Protein AF-A0AAW0XDJ6-F1 (afdb_monomer_lite)

Sequence (147 aa):
SSLIRNTTDSVLRSLRMSASLVSGRWSGTLVLSVLVLLQVVPVSAQAKPLDFSQILSSVATNAVGLLFKENEIELLGHYCTLSTRPHFHRWKMYHRATVTCPGWTTAVGRARGFTSPVNAEREATRDMVKKLVENGLVTEEEASHWL

Secondary structure (DSSP, 8-state):
------SSSSSTT-------------SSSTTTTTSSSS-------------HHHHHHHHHHHHHHHT-EEEEEEETTEEEEEEEEEEEETTEEEEEEEEE-TTT-S-EEEEEEESSHHHHHHHHHHHHHHHHHHTTSS-HHHHGGG-

pLDDT: mean 74.79, std 21.92, range [38.31, 98.0]

Foldseek 3Di:
DDDDDDDDPPPPPDPDDDDDDDDDDDDDPPVPVVVPPPPPDPPPPPPPPPPVVVVCVVVVVVVQVVVWDWDWDQDLNATKIKIKGWDDDPNAIKIKIKIGGPPQDPAMFIATDHSDRVVNRLNSSLSRLVVCCVVVVAPCVSCVVSD

Structure (mmCIF, N/CA/C/O backbone):
data_AF-A0AAW0XDJ6-F1
#
_entry.id   AF-A0AAW0XDJ6-F1
#
loop_
_atom_site.group_PDB
_atom_site.id
_atom_site.type_symbol
_atom_site.label_atom_id
_atom_site.label_alt_id
_atom_site.label_comp_id
_atom_site.label_asym_id
_atom_site.label_entity_id
_atom_site.label_seq_id
_atom_site.pdbx_PDB_ins_code
_atom_site.Cartn_x
_atom_site.Cartn_y
_atom_site.Cartn_z
_atom_site.occupancy
_atom_site.B_iso_or_equiv
_atom_site.auth_seq_id
_atom_site.auth_comp_id
_atom_site.auth_asym_id
_atom_site.auth_atom_id
_atom_site.pdbx_PDB_model_num
ATOM 1 N N . SER A 1 1 ? 51.164 22.908 -32.059 1.00 39.78 1 SER A N 1
ATOM 2 C CA . SER A 1 1 ? 52.449 22.187 -32.052 1.00 39.78 1 SER A CA 1
ATOM 3 C C . SER A 1 1 ? 52.152 20.696 -31.990 1.00 39.78 1 SER A C 1
ATOM 5 O O . SER A 1 1 ? 51.624 20.254 -30.988 1.00 39.78 1 SER A O 1
ATOM 7 N N . SER A 1 2 ? 52.060 19.983 -33.115 1.00 38.41 2 SER A N 1
ATOM 8 C CA . SER A 1 2 ? 53.154 19.475 -33.964 1.00 38.41 2 SER A CA 1
ATOM 9 C C . SER A 1 2 ? 53.888 18.282 -33.344 1.00 38.41 2 SER A C 1
ATOM 11 O O . SER A 1 2 ? 54.439 18.432 -32.259 1.00 38.41 2 SER A O 1
ATOM 13 N N . LEU A 1 3 ? 53.998 17.212 -34.152 1.00 40.06 3 LEU A N 1
ATOM 14 C CA . LEU A 1 3 ? 54.943 16.084 -34.056 1.00 40.06 3 LEU A CA 1
ATOM 15 C C . LEU A 1 3 ? 54.501 15.001 -33.038 1.00 40.06 3 LEU A C 1
ATOM 17 O O . LEU A 1 3 ? 54.126 15.321 -31.926 1.00 40.06 3 LEU A O 1
ATOM 21 N N . ILE A 1 4 ? 54.467 13.696 -33.332 1.00 44.69 4 ILE A N 1
ATOM 22 C CA . ILE A 1 4 ? 55.369 12.896 -34.169 1.00 44.69 4 ILE A CA 1
ATOM 23 C C . ILE A 1 4 ? 54.579 11.737 -34.815 1.00 44.69 4 ILE A C 1
ATOM 25 O O . ILE A 1 4 ? 54.155 10.789 -34.163 1.00 44.69 4 ILE A O 1
ATOM 29 N N . ARG A 1 5 ? 54.422 11.831 -36.139 1.00 47.28 5 ARG A N 1
ATOM 30 C CA . ARG A 1 5 ? 54.462 10.709 -37.089 1.00 47.28 5 ARG A CA 1
ATOM 31 C C . ARG A 1 5 ? 55.903 10.181 -37.048 1.00 47.28 5 ARG A C 1
ATOM 33 O O . ARG A 1 5 ? 56.777 11.029 -37.193 1.00 47.28 5 ARG A O 1
ATOM 40 N N . ASN A 1 6 ? 56.143 8.881 -36.841 1.00 45.88 6 ASN A N 1
ATOM 41 C CA . ASN A 1 6 ? 57.330 8.117 -37.307 1.00 45.88 6 ASN A CA 1
ATOM 42 C C . ASN A 1 6 ? 57.707 6.981 -36.351 1.00 45.88 6 ASN A C 1
ATOM 44 O O . ASN A 1 6 ? 58.651 7.130 -35.577 1.00 45.88 6 ASN A O 1
ATOM 48 N N . THR A 1 7 ? 57.055 5.817 -36.422 1.00 44.38 7 THR A N 1
ATOM 49 C CA . THR A 1 7 ? 57.704 4.574 -35.950 1.00 44.38 7 THR A CA 1
ATOM 50 C C . THR A 1 7 ? 57.052 3.323 -36.535 1.00 44.38 7 THR A C 1
ATOM 52 O O . THR A 1 7 ? 56.501 2.510 -35.808 1.00 44.38 7 THR A O 1
ATOM 55 N N . THR A 1 8 ? 57.048 3.145 -37.857 1.00 44.00 8 THR A N 1
ATOM 56 C CA . THR A 1 8 ? 56.756 1.807 -38.428 1.00 44.00 8 THR A CA 1
ATOM 57 C C . THR A 1 8 ? 57.335 1.577 -39.827 1.00 44.00 8 THR A C 1
ATOM 59 O O . THR A 1 8 ? 56.983 0.605 -40.480 1.00 44.00 8 THR A O 1
ATOM 62 N N . ASP A 1 9 ? 58.284 2.414 -40.262 1.00 42.56 9 ASP A N 1
ATOM 63 C CA . ASP A 1 9 ? 58.985 2.283 -41.554 1.00 42.56 9 ASP A CA 1
ATOM 64 C C . ASP A 1 9 ? 60.368 1.599 -41.442 1.00 42.56 9 ASP A C 1
ATOM 66 O O . ASP A 1 9 ? 61.126 1.519 -42.407 1.00 42.56 9 ASP A O 1
ATOM 70 N N . SER A 1 10 ? 60.744 1.083 -40.265 1.00 43.31 10 SER A N 1
ATOM 71 C CA . SER A 1 10 ? 62.104 0.572 -40.012 1.00 43.31 10 SER A CA 1
ATOM 72 C C . SER A 1 10 ? 62.317 -0.919 -40.302 1.00 43.31 10 SER A C 1
ATOM 74 O O . SER A 1 10 ? 63.455 -1.380 -40.248 1.00 43.31 10 SER A O 1
ATOM 76 N N . VAL A 1 11 ? 61.279 -1.687 -40.648 1.00 45.88 11 VAL A N 1
ATOM 77 C CA . VAL A 1 11 ? 61.417 -3.149 -40.850 1.00 45.88 11 VAL A CA 1
ATOM 78 C C . VAL A 1 11 ? 61.756 -3.516 -42.305 1.00 45.88 11 VAL A C 1
ATOM 80 O O . VAL A 1 11 ? 62.276 -4.593 -42.583 1.00 45.88 11 VAL A O 1
ATOM 83 N N . LEU A 1 12 ? 61.577 -2.590 -43.251 1.00 46.81 12 LEU A N 1
ATOM 84 C CA . LEU A 1 12 ? 61.738 -2.838 -44.691 1.00 46.81 12 LEU A CA 1
ATOM 85 C C . LEU A 1 12 ? 63.183 -2.734 -45.219 1.00 46.81 12 LEU A C 1
ATOM 87 O O . LEU A 1 12 ? 63.399 -2.733 -46.430 1.00 46.81 12 LEU A O 1
ATOM 91 N N . ARG A 1 13 ? 64.198 -2.668 -44.345 1.00 44.91 13 ARG A N 1
ATOM 92 C CA . ARG A 1 13 ? 65.589 -2.373 -44.749 1.00 44.91 13 ARG A CA 1
ATOM 93 C C . ARG A 1 13 ? 66.664 -3.357 -44.288 1.00 44.91 13 ARG A C 1
ATOM 95 O O . ARG A 1 13 ? 67.835 -2.995 -44.292 1.00 44.91 13 ARG A O 1
ATOM 102 N N . SER A 1 14 ? 66.301 -4.590 -43.934 1.00 42.59 14 SER A N 1
ATOM 103 C CA . SER A 1 14 ? 67.289 -5.606 -43.517 1.00 42.59 14 SER A CA 1
ATOM 104 C C . SER A 1 14 ? 67.452 -6.792 -44.481 1.00 42.59 14 SER A C 1
ATOM 106 O O . SER A 1 14 ? 68.330 -7.624 -44.296 1.00 42.59 14 SER A O 1
ATOM 108 N N . LEU A 1 15 ? 66.693 -6.856 -45.580 1.00 45.31 15 LEU A N 1
ATOM 109 C CA . LEU A 1 15 ? 66.809 -7.944 -46.564 1.00 45.31 15 LEU A CA 1
ATOM 110 C C . LEU A 1 15 ? 67.691 -7.548 -47.760 1.00 45.31 15 LEU A C 1
ATOM 112 O O . LEU A 1 15 ? 67.260 -7.518 -48.908 1.00 45.31 15 LEU A O 1
ATOM 116 N N . ARG A 1 16 ? 68.959 -7.237 -47.483 1.00 46.59 16 ARG A N 1
ATOM 117 C CA . ARG A 1 16 ? 70.049 -7.301 -48.468 1.00 46.59 16 ARG A CA 1
ATOM 118 C C . ARG A 1 16 ? 71.296 -7.809 -47.766 1.00 46.59 16 ARG A C 1
ATOM 120 O O . ARG A 1 16 ? 72.054 -7.012 -47.233 1.00 46.59 16 ARG A O 1
ATOM 127 N N . MET A 1 17 ? 71.516 -9.119 -47.801 1.00 38.31 17 MET A N 1
ATOM 128 C CA . MET A 1 17 ? 72.854 -9.683 -47.646 1.00 38.31 17 MET A CA 1
ATOM 129 C C . MET A 1 17 ? 72.900 -11.125 -48.166 1.00 38.31 17 MET A C 1
ATOM 131 O O . MET A 1 17 ? 72.272 -12.025 -47.622 1.00 38.31 17 MET A O 1
ATOM 135 N N . SER A 1 18 ? 73.681 -11.284 -49.236 1.00 42.31 18 SER A N 1
ATOM 136 C CA . SER A 1 18 ? 74.626 -12.391 -49.426 1.00 42.31 18 SER A CA 1
ATOM 137 C C . SER A 1 18 ? 74.060 -13.802 -49.622 1.00 42.31 18 SER A C 1
ATOM 139 O O . SER A 1 18 ? 74.092 -14.630 -48.718 1.00 42.31 18 SER A O 1
ATOM 141 N N . ALA A 1 19 ? 73.666 -14.122 -50.856 1.00 39.84 19 ALA A N 1
ATOM 142 C CA . ALA A 1 19 ? 73.614 -15.504 -51.326 1.00 39.84 19 ALA A CA 1
ATOM 143 C C . ALA A 1 19 ? 74.960 -15.866 -51.982 1.00 39.84 19 ALA A C 1
ATOM 145 O O . ALA A 1 19 ? 75.192 -15.566 -53.152 1.00 39.84 19 ALA A O 1
ATOM 146 N N . SER A 1 20 ? 75.852 -16.491 -51.214 1.00 40.53 20 SER A N 1
ATOM 147 C CA . SER A 1 20 ? 77.040 -17.176 -51.734 1.00 40.53 20 SER A CA 1
ATOM 148 C C . SER A 1 20 ? 76.672 -18.633 -52.006 1.00 40.53 20 SER A C 1
ATOM 150 O O . SER A 1 20 ? 76.247 -19.348 -51.100 1.00 40.53 20 SER A O 1
ATOM 152 N N . LEU A 1 21 ? 76.835 -19.069 -53.255 1.00 44.47 21 LEU A N 1
ATOM 153 C CA . LEU A 1 21 ? 76.728 -20.465 -53.672 1.00 44.47 21 LEU A CA 1
ATOM 154 C C . LEU A 1 21 ? 77.748 -21.340 -52.926 1.00 44.47 21 LEU A C 1
ATOM 156 O O . LEU A 1 21 ? 78.949 -21.107 -53.033 1.00 44.47 21 LEU A O 1
ATOM 160 N N . VAL A 1 22 ? 77.279 -22.402 -52.266 1.00 40.91 22 VAL A N 1
ATOM 161 C CA . VAL A 1 22 ? 78.093 -23.589 -51.972 1.00 40.91 22 VAL A CA 1
ATOM 162 C C . VAL A 1 22 ? 77.344 -24.836 -52.426 1.00 40.91 22 VAL A C 1
ATOM 164 O O . VAL A 1 22 ? 76.188 -25.088 -52.092 1.00 40.91 22 VAL A O 1
ATOM 167 N N . SER A 1 23 ? 78.047 -25.580 -53.263 1.00 42.53 23 SER A N 1
ATOM 168 C CA . SER A 1 23 ? 77.658 -26.782 -53.973 1.00 42.53 23 SER A CA 1
ATOM 169 C C . SER A 1 23 ? 77.574 -28.021 -53.072 1.00 42.53 23 SER A C 1
ATOM 171 O O . SER A 1 23 ? 78.555 -28.390 -52.436 1.00 42.53 23 SER A O 1
ATOM 173 N N . GLY A 1 24 ? 76.434 -28.715 -53.148 1.00 41.66 24 GLY A N 1
ATOM 174 C CA . GLY A 1 24 ? 76.330 -30.176 -53.274 1.00 41.66 24 GLY A CA 1
ATOM 175 C C . GLY A 1 24 ? 76.666 -31.081 -52.078 1.00 41.66 24 GLY A C 1
ATOM 176 O O . GLY A 1 24 ? 77.822 -31.446 -51.904 1.00 41.66 24 GLY A O 1
ATOM 177 N N . ARG A 1 25 ? 75.628 -31.630 -51.415 1.00 41.31 25 ARG A N 1
ATOM 178 C CA . ARG A 1 25 ? 75.500 -33.075 -51.079 1.00 41.31 25 ARG A CA 1
ATOM 179 C C . ARG A 1 25 ? 74.087 -33.435 -50.541 1.00 41.31 25 ARG A C 1
ATOM 181 O O . ARG A 1 25 ? 73.799 -33.283 -49.367 1.00 41.31 25 ARG A O 1
ATOM 188 N N . TRP A 1 26 ? 73.203 -33.858 -51.444 1.00 46.94 26 TRP A N 1
ATOM 189 C CA . TRP A 1 26 ? 72.364 -35.069 -51.397 1.00 46.94 26 TRP A CA 1
ATOM 190 C C . TRP A 1 26 ? 71.533 -35.396 -50.125 1.00 46.94 26 TRP A C 1
ATOM 192 O O . TRP A 1 26 ? 72.043 -35.851 -49.110 1.00 46.94 26 TRP A O 1
ATOM 202 N N . SER A 1 27 ? 70.205 -35.368 -50.323 1.00 53.91 27 SER A N 1
ATOM 203 C CA . SER A 1 27 ? 69.275 -36.481 -50.025 1.00 53.91 27 SER A CA 1
ATOM 204 C C . SER A 1 27 ? 68.535 -36.604 -48.676 1.00 53.91 27 SER A C 1
ATOM 206 O O . SER A 1 27 ? 67.864 -37.615 -48.489 1.00 53.91 27 SER A O 1
ATOM 208 N N . GLY A 1 28 ? 68.541 -35.619 -47.769 1.00 47.81 28 GLY A N 1
ATOM 209 C CA . GLY A 1 28 ? 67.835 -35.773 -46.472 1.00 47.81 28 GLY A CA 1
ATOM 210 C C . GLY A 1 28 ? 66.784 -34.720 -46.107 1.00 47.81 28 GLY A C 1
ATOM 211 O O . GLY A 1 28 ? 65.858 -35.000 -45.353 1.00 47.81 28 GLY A O 1
ATOM 212 N N . THR A 1 29 ? 66.904 -33.498 -46.616 1.00 51.97 29 THR A N 1
ATOM 213 C CA . THR A 1 29 ? 66.257 -32.328 -45.991 1.00 51.97 29 THR A CA 1
ATOM 214 C C . THR A 1 29 ? 65.000 -31.819 -46.690 1.00 51.97 29 THR A C 1
ATOM 216 O O . THR A 1 29 ? 64.273 -31.022 -46.105 1.00 51.97 29 THR A O 1
ATOM 219 N N . LEU A 1 30 ? 64.688 -32.290 -47.901 1.00 49.72 30 LEU A N 1
ATOM 220 C CA . LEU A 1 30 ? 63.517 -31.806 -48.649 1.00 49.72 30 LEU A CA 1
ATOM 221 C C . LEU A 1 30 ? 62.178 -32.381 -48.163 1.00 49.72 30 LEU A C 1
ATOM 223 O O . LEU A 1 30 ? 61.137 -31.807 -48.460 1.00 49.72 30 LEU A O 1
ATOM 227 N N . VAL A 1 31 ? 62.180 -33.474 -47.394 1.00 52.47 31 VAL A N 1
ATOM 228 C CA . VAL A 1 31 ? 60.932 -34.070 -46.881 1.00 52.47 31 VAL A CA 1
ATOM 229 C C . VAL A 1 31 ? 60.473 -33.391 -45.582 1.00 52.47 31 VAL A C 1
ATOM 231 O O . VAL A 1 31 ? 59.277 -33.328 -45.309 1.00 52.47 31 VAL A O 1
ATOM 234 N N . LEU A 1 32 ? 61.393 -32.805 -44.803 1.00 48.19 32 LEU A N 1
ATOM 235 C CA . LEU A 1 32 ? 61.055 -32.186 -43.515 1.00 48.19 32 LEU A CA 1
ATOM 236 C C . LEU A 1 32 ? 60.468 -30.770 -43.628 1.00 48.19 32 LEU A C 1
ATOM 238 O O . LEU A 1 32 ? 59.774 -30.337 -42.712 1.00 48.19 32 LEU A O 1
ATOM 242 N N . SER A 1 33 ? 60.701 -30.045 -44.727 1.00 49.19 33 SER A N 1
ATOM 243 C CA . SER A 1 33 ? 60.160 -28.686 -44.894 1.00 49.19 33 SER A CA 1
ATOM 244 C C . SER A 1 33 ? 58.702 -28.660 -45.364 1.00 49.19 33 SER A C 1
ATOM 246 O O . SER A 1 33 ? 58.006 -27.675 -45.130 1.00 49.19 33 SER A O 1
ATOM 248 N N . VAL A 1 34 ? 58.208 -29.743 -45.976 1.00 50.91 34 VAL A N 1
ATOM 249 C CA . VAL A 1 34 ? 56.820 -29.828 -46.466 1.00 50.91 34 VAL A CA 1
ATOM 250 C C . VAL A 1 34 ? 55.838 -30.215 -45.351 1.00 50.91 34 VAL A C 1
ATOM 252 O O . VAL A 1 34 ? 54.672 -29.833 -45.407 1.00 50.91 34 VAL A O 1
ATOM 255 N N . LEU A 1 35 ? 56.289 -30.893 -44.289 1.00 50.03 35 LEU A N 1
ATOM 256 C CA . LEU A 1 35 ? 55.393 -31.365 -43.223 1.00 50.03 35 LEU A CA 1
ATOM 257 C C . LEU A 1 35 ? 55.016 -30.288 -42.184 1.00 50.03 35 LEU A C 1
ATOM 259 O O . LEU A 1 35 ? 54.055 -30.464 -41.443 1.00 50.03 35 LEU A O 1
ATOM 263 N N . VAL A 1 36 ? 55.737 -29.163 -42.128 1.00 51.78 36 VAL A N 1
ATOM 264 C CA . VAL A 1 36 ? 55.522 -28.121 -41.100 1.00 51.78 36 VAL A CA 1
ATOM 265 C C . VAL A 1 36 ? 54.530 -27.033 -41.547 1.00 51.78 36 VAL A C 1
ATOM 267 O O . VAL A 1 36 ? 54.023 -26.282 -40.720 1.00 51.78 36 VAL A O 1
ATOM 270 N N . LEU A 1 37 ? 54.166 -26.969 -42.833 1.00 50.91 37 LEU A N 1
ATOM 271 C CA . LEU A 1 37 ? 53.280 -25.920 -43.365 1.00 50.91 37 LEU A CA 1
ATOM 272 C C . LEU A 1 37 ? 51.779 -26.281 -43.378 1.00 50.91 37 LEU A C 1
ATOM 274 O O . LEU A 1 37 ? 50.973 -25.464 -43.815 1.00 50.91 37 LEU A O 1
ATOM 278 N N . LEU A 1 38 ? 51.371 -27.460 -42.886 1.00 50.91 38 LEU A N 1
ATOM 279 C CA . LEU A 1 38 ? 49.995 -27.970 -43.043 1.00 50.91 38 LEU A CA 1
ATOM 280 C C . LEU A 1 38 ? 49.143 -28.022 -41.755 1.00 50.91 38 LEU A C 1
ATOM 282 O O . LEU A 1 38 ? 48.228 -28.839 -41.650 1.00 50.91 38 LEU A O 1
ATOM 286 N N . GLN A 1 39 ? 49.424 -27.184 -40.752 1.00 51.81 39 GLN A N 1
ATOM 287 C CA . GLN A 1 39 ? 48.700 -27.198 -39.464 1.00 51.81 39 GLN A CA 1
ATOM 288 C C . GLN A 1 39 ? 48.136 -25.826 -39.058 1.00 51.81 39 GLN A C 1
ATOM 290 O O . GLN A 1 39 ? 48.053 -25.510 -37.875 1.00 51.81 39 GLN A O 1
ATOM 295 N N . VAL A 1 40 ? 47.702 -25.001 -40.015 1.00 57.28 40 VAL A N 1
ATOM 296 C CA . VAL A 1 40 ? 46.868 -23.831 -39.688 1.00 57.28 40 VAL A CA 1
ATOM 297 C C . VAL A 1 40 ? 45.405 -24.268 -39.742 1.00 57.28 40 VAL A C 1
ATOM 299 O O . VAL A 1 40 ? 44.731 -24.097 -40.752 1.00 57.28 40 VAL A O 1
ATOM 302 N N . VAL A 1 41 ? 44.922 -24.906 -38.673 1.00 58.38 41 VAL A N 1
ATOM 303 C CA . VAL A 1 41 ? 43.486 -25.181 -38.516 1.00 58.38 41 VAL A CA 1
ATOM 304 C C . VAL A 1 41 ? 42.809 -23.846 -38.186 1.00 58.38 41 VAL A C 1
ATOM 306 O O . VAL A 1 41 ? 43.113 -23.273 -37.136 1.00 58.38 41 VAL A O 1
ATOM 309 N N . PRO A 1 42 ? 41.913 -23.306 -39.033 1.00 57.00 42 PRO A N 1
ATOM 310 C CA . PRO A 1 42 ? 41.146 -22.133 -38.657 1.00 57.00 42 PRO A CA 1
ATOM 311 C C . PRO A 1 42 ? 40.172 -22.553 -37.554 1.00 57.00 42 PRO A C 1
ATOM 313 O O . PRO A 1 42 ? 39.193 -23.255 -37.802 1.00 57.00 42 PRO A O 1
ATOM 316 N N . VAL A 1 43 ? 40.447 -22.145 -36.315 1.00 60.44 43 VA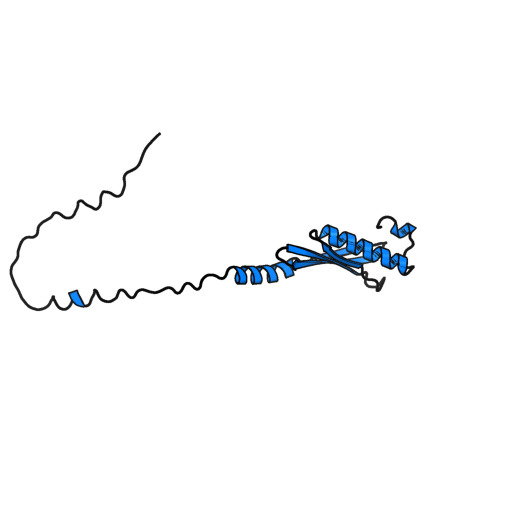L A N 1
ATOM 317 C CA . VAL A 1 43 ? 39.474 -22.234 -35.225 1.00 60.44 43 VAL A CA 1
ATOM 318 C C . VAL A 1 43 ? 38.349 -21.266 -35.572 1.00 60.44 43 VAL A C 1
ATOM 320 O O . VAL A 1 43 ? 38.427 -20.070 -35.301 1.00 60.44 43 VAL A O 1
ATOM 323 N N . SER A 1 44 ? 37.300 -21.767 -36.221 1.00 57.25 44 SER A N 1
ATOM 324 C CA . SER A 1 44 ? 36.046 -21.038 -36.348 1.00 57.25 44 SER A CA 1
ATOM 325 C C . SER A 1 44 ? 35.430 -20.958 -34.954 1.00 57.25 44 SER A C 1
ATOM 327 O O . SER A 1 44 ? 34.697 -21.854 -34.532 1.00 57.25 44 SER A O 1
ATOM 329 N N . ALA A 1 45 ? 35.770 -19.908 -34.208 1.00 57.59 45 ALA A N 1
ATOM 330 C CA . ALA A 1 45 ? 35.050 -19.552 -33.002 1.00 57.59 45 ALA A CA 1
ATOM 331 C C . ALA A 1 45 ? 33.606 -19.251 -33.420 1.00 57.59 45 ALA A C 1
ATOM 333 O O . ALA A 1 45 ? 33.310 -18.180 -33.948 1.00 57.59 45 ALA A O 1
ATOM 334 N N . GLN A 1 46 ? 32.703 -20.216 -33.233 1.00 54.56 46 GLN A N 1
ATOM 335 C CA . GLN A 1 46 ? 31.269 -19.960 -33.281 1.00 54.56 46 GLN A CA 1
ATOM 336 C C . GLN A 1 46 ? 30.928 -19.087 -32.073 1.00 54.56 46 GLN A C 1
ATOM 338 O O . GLN A 1 46 ? 30.479 -19.569 -31.034 1.00 54.56 46 GLN A O 1
ATOM 343 N N . ALA A 1 47 ? 31.183 -17.786 -32.192 1.00 57.91 47 ALA A N 1
ATOM 344 C CA . ALA A 1 47 ? 30.571 -16.807 -31.322 1.00 57.91 47 ALA A CA 1
ATOM 345 C C . ALA A 1 47 ? 29.072 -16.865 -31.623 1.00 57.91 47 ALA A C 1
ATOM 347 O O . ALA A 1 47 ? 28.600 -16.294 -32.606 1.00 57.91 47 ALA A O 1
ATOM 348 N N . LYS A 1 48 ? 28.320 -17.620 -30.811 1.00 63.34 48 LYS A N 1
ATOM 349 C CA . LYS A 1 48 ? 26.865 -17.467 -30.762 1.00 63.34 48 LYS A CA 1
ATOM 350 C C . LYS A 1 48 ? 26.613 -15.967 -30.573 1.00 63.34 48 LYS A C 1
ATOM 352 O O . LYS A 1 48 ? 27.215 -15.403 -29.654 1.00 63.34 48 LYS A O 1
ATOM 357 N N . PRO A 1 49 ? 25.816 -15.308 -31.432 1.00 62.72 49 PRO A N 1
ATOM 358 C CA . PRO A 1 49 ? 25.511 -13.901 -31.233 1.00 62.72 49 PRO A CA 1
ATOM 359 C C . PRO A 1 49 ? 24.956 -13.763 -29.818 1.00 62.72 49 PRO A C 1
ATOM 361 O O . PRO A 1 49 ? 24.022 -14.476 -29.448 1.00 62.72 49 PRO A O 1
ATOM 364 N N . LEU A 1 50 ? 25.611 -12.932 -29.002 1.00 58.53 50 LEU A N 1
ATOM 365 C CA . LEU A 1 50 ? 25.163 -12.665 -27.644 1.00 58.53 50 LEU A CA 1
ATOM 366 C C . LEU A 1 50 ? 23.748 -12.096 -27.753 1.00 58.53 50 LEU A C 1
ATOM 368 O O . LEU A 1 50 ? 23.557 -10.964 -28.196 1.00 58.53 50 LEU A O 1
ATOM 372 N N . ASP A 1 51 ? 22.754 -12.899 -27.393 1.00 65.00 51 ASP A N 1
ATOM 373 C CA . ASP A 1 51 ? 21.369 -12.464 -27.363 1.00 65.00 51 ASP A CA 1
ATOM 374 C C . ASP A 1 51 ? 21.170 -11.613 -26.104 1.00 65.00 51 ASP A C 1
ATOM 376 O O . ASP A 1 51 ? 20.787 -12.090 -25.032 1.00 65.00 51 ASP A O 1
ATOM 380 N N . PHE A 1 52 ? 21.514 -10.327 -26.225 1.00 63.91 52 PHE A N 1
ATOM 381 C CA . PHE A 1 52 ? 21.416 -9.345 -25.147 1.00 63.91 52 PHE A CA 1
ATOM 382 C C . PHE A 1 52 ? 20.008 -9.275 -24.550 1.00 63.91 52 PHE A C 1
ATOM 384 O O . PHE A 1 52 ? 19.877 -8.909 -23.386 1.00 63.91 52 PHE A O 1
ATOM 391 N N . SER A 1 53 ? 18.968 -9.661 -25.299 1.00 59.91 53 SER A N 1
ATOM 392 C CA . SER A 1 53 ? 17.589 -9.682 -24.808 1.00 59.91 53 SER A CA 1
ATOM 393 C C . SER A 1 53 ? 17.392 -10.697 -23.673 1.00 59.91 53 SER A C 1
ATOM 395 O O . SER A 1 53 ? 16.758 -10.380 -22.663 1.00 59.91 53 SER A O 1
ATOM 397 N N . GLN A 1 54 ? 18.015 -11.876 -23.773 1.00 59.62 54 GLN A N 1
ATOM 398 C CA . GLN A 1 54 ? 17.918 -12.926 -22.758 1.00 59.62 54 GLN A CA 1
ATOM 399 C C . GLN A 1 54 ? 18.732 -12.575 -21.512 1.00 59.62 54 GLN A C 1
ATOM 401 O O . GLN A 1 54 ? 18.247 -12.734 -20.390 1.00 59.62 54 GLN A O 1
ATOM 406 N N . ILE A 1 55 ? 19.923 -12.000 -21.700 1.00 60.72 55 ILE A N 1
ATOM 407 C CA . ILE A 1 55 ? 20.790 -11.565 -20.598 1.00 60.72 55 ILE A CA 1
ATOM 408 C C . ILE A 1 55 ? 20.142 -10.403 -19.829 1.00 60.72 55 ILE A C 1
ATOM 410 O O . ILE A 1 55 ? 20.079 -10.449 -18.600 1.00 60.72 55 ILE A O 1
ATOM 414 N N . LEU A 1 56 ? 19.580 -9.403 -20.524 1.00 59.44 56 LEU A N 1
ATOM 415 C CA . LEU A 1 56 ? 18.846 -8.312 -19.870 1.00 59.44 56 LEU A CA 1
ATOM 416 C C . LEU A 1 56 ? 17.632 -8.837 -19.103 1.00 59.44 56 LEU A C 1
ATOM 418 O O . LEU A 1 56 ? 17.396 -8.401 -17.979 1.00 59.44 56 LEU A O 1
ATOM 422 N N . SER A 1 57 ? 16.875 -9.770 -19.689 1.00 58.31 57 SER A N 1
ATOM 423 C CA . SER A 1 57 ? 15.662 -10.291 -19.056 1.00 58.31 57 SER A CA 1
ATOM 424 C C . SER A 1 57 ? 15.959 -11.031 -17.747 1.00 58.31 57 SER A C 1
ATOM 426 O O . SER A 1 57 ? 15.300 -10.763 -16.746 1.00 58.31 57 SER A O 1
ATOM 428 N N . SER A 1 58 ? 17.001 -11.870 -17.715 1.00 57.31 58 SER A N 1
ATOM 429 C CA . SER A 1 58 ? 17.362 -12.668 -16.535 1.00 57.31 58 SER A CA 1
ATOM 430 C C . SER A 1 58 ? 18.006 -11.838 -15.418 1.00 57.31 58 SER A C 1
ATOM 432 O O . SER A 1 58 ? 17.844 -12.151 -14.236 1.00 57.31 58 SER A O 1
ATOM 434 N N . VAL A 1 59 ? 18.742 -10.776 -15.760 1.00 59.50 59 VAL A N 1
ATOM 435 C CA . VAL A 1 59 ? 19.295 -9.843 -14.764 1.00 59.50 59 VAL A CA 1
ATOM 436 C C . VAL A 1 59 ? 18.191 -8.932 -14.224 1.00 59.50 59 VAL A C 1
ATOM 438 O O . VAL A 1 59 ? 18.109 -8.719 -13.015 1.00 59.50 59 VAL A O 1
ATOM 441 N N . ALA A 1 60 ? 17.284 -8.463 -15.088 1.00 59.59 60 ALA A N 1
ATOM 442 C CA . ALA A 1 60 ? 16.153 -7.638 -14.680 1.00 59.59 60 ALA A CA 1
ATOM 443 C C . ALA A 1 60 ? 15.211 -8.387 -13.725 1.00 59.59 60 ALA A C 1
ATOM 445 O O . ALA A 1 60 ? 14.803 -7.816 -12.719 1.00 59.59 60 ALA A O 1
ATOM 446 N N . THR A 1 61 ? 14.893 -9.662 -13.971 1.00 58.59 61 THR A N 1
ATOM 447 C CA . THR A 1 61 ? 13.976 -10.421 -13.101 1.00 58.59 61 THR A CA 1
ATOM 448 C C . THR A 1 61 ? 14.544 -10.685 -11.708 1.00 58.59 61 THR A C 1
ATOM 450 O O . THR A 1 61 ? 13.811 -10.558 -10.729 1.00 58.59 61 THR A O 1
ATOM 453 N N . ASN A 1 62 ? 15.839 -10.995 -11.593 1.00 60.03 62 ASN A N 1
ATOM 454 C CA . ASN A 1 62 ? 16.476 -11.219 -10.290 1.00 60.03 62 ASN A CA 1
ATOM 455 C C . ASN A 1 62 ? 16.684 -9.908 -9.513 1.00 60.03 62 ASN A C 1
ATOM 457 O O . ASN A 1 62 ? 16.443 -9.864 -8.309 1.00 60.03 62 ASN A O 1
ATOM 461 N N . ALA A 1 63 ? 17.039 -8.813 -10.196 1.00 60.72 63 ALA A N 1
ATOM 462 C CA . ALA A 1 63 ? 17.164 -7.500 -9.562 1.00 60.72 63 ALA A CA 1
ATOM 463 C C . ALA A 1 63 ? 15.809 -6.945 -9.083 1.00 60.72 63 ALA A C 1
ATOM 465 O O . ALA A 1 63 ? 15.732 -6.326 -8.027 1.00 60.72 63 ALA A O 1
ATOM 466 N N . VAL A 1 64 ? 14.718 -7.200 -9.813 1.00 61.72 64 VAL A N 1
ATOM 467 C CA . VAL A 1 64 ? 13.365 -6.738 -9.447 1.00 61.72 64 VAL A CA 1
ATOM 468 C C . VAL A 1 64 ? 12.854 -7.373 -8.156 1.00 61.72 64 VAL A C 1
ATOM 470 O O . VAL A 1 64 ? 12.134 -6.711 -7.410 1.00 61.72 64 VAL A O 1
ATOM 473 N N . GLY A 1 65 ? 13.255 -8.612 -7.856 1.00 62.09 65 GLY A N 1
ATOM 474 C CA . GLY A 1 65 ? 12.958 -9.254 -6.572 1.00 62.09 65 GLY A CA 1
ATOM 475 C C . GLY A 1 65 ? 13.603 -8.536 -5.382 1.00 62.09 65 GLY A C 1
ATOM 476 O O . GLY A 1 65 ? 12.975 -8.419 -4.334 1.00 62.09 65 GLY A O 1
ATOM 477 N N . LEU A 1 66 ? 14.806 -7.980 -5.566 1.00 66.31 66 LEU A N 1
ATOM 478 C CA . LEU A 1 66 ? 15.520 -7.196 -4.547 1.00 66.31 66 LEU A CA 1
ATOM 479 C C . LEU A 1 66 ? 14.937 -5.793 -4.345 1.00 66.31 66 LEU A C 1
ATOM 481 O O . LEU A 1 66 ? 15.169 -5.169 -3.317 1.00 66.31 66 LEU A O 1
ATOM 485 N N . LEU A 1 67 ? 14.174 -5.290 -5.317 1.00 76.06 67 LEU A N 1
ATOM 486 C CA . LEU A 1 67 ? 13.502 -3.993 -5.226 1.00 76.06 67 LEU A CA 1
ATOM 487 C C . LEU A 1 67 ? 12.157 -4.078 -4.488 1.00 76.06 67 LEU A C 1
ATOM 489 O O . LEU A 1 67 ? 11.402 -3.103 -4.455 1.00 76.06 67 LEU A O 1
ATOM 493 N N . PHE A 1 68 ? 11.834 -5.244 -3.926 1.00 83.38 68 PHE A N 1
ATOM 494 C CA . PHE A 1 68 ? 10.743 -5.369 -2.980 1.00 83.38 68 PHE A CA 1
ATOM 495 C C . PHE A 1 68 ? 11.072 -4.574 -1.716 1.00 83.38 68 PHE A C 1
ATOM 497 O O . PHE A 1 68 ? 12.063 -4.849 -1.046 1.00 83.38 68 PHE A O 1
ATOM 504 N N . LYS A 1 69 ? 10.235 -3.586 -1.398 1.00 89.75 69 LYS A N 1
ATOM 505 C CA . LYS A 1 69 ? 10.378 -2.772 -0.194 1.00 89.75 69 LYS A CA 1
ATOM 506 C C . LYS A 1 69 ? 9.179 -3.014 0.702 1.00 89.75 69 LYS A C 1
ATOM 508 O O . LYS A 1 69 ? 8.039 -2.869 0.266 1.00 89.75 69 LYS A O 1
ATOM 513 N N . GLU A 1 70 ? 9.445 -3.347 1.950 1.00 92.94 70 GLU A N 1
ATOM 514 C CA . GLU A 1 70 ? 8.436 -3.488 2.985 1.00 92.94 70 GLU A CA 1
ATOM 515 C C . GLU A 1 70 ? 8.820 -2.573 4.140 1.00 92.94 70 GLU A C 1
ATOM 517 O O . GLU A 1 70 ? 9.971 -2.571 4.570 1.00 92.94 70 GLU A O 1
ATOM 522 N N . ASN A 1 71 ? 7.881 -1.733 4.566 1.00 92.25 71 ASN A N 1
ATOM 523 C CA . ASN A 1 71 ? 8.078 -0.782 5.649 1.00 92.25 71 ASN A CA 1
ATOM 524 C C . ASN A 1 71 ? 6.953 -0.949 6.658 1.00 92.25 71 ASN A C 1
ATOM 526 O O . ASN A 1 71 ? 5.783 -1.039 6.282 1.00 92.25 71 ASN A O 1
ATOM 530 N N . GLU A 1 72 ? 7.308 -0.925 7.931 1.00 95.12 72 GLU A N 1
ATOM 531 C CA . GLU A 1 72 ? 6.340 -0.739 9.001 1.00 95.12 72 GLU A CA 1
ATOM 532 C C . GLU A 1 72 ? 5.977 0.744 9.068 1.00 95.12 72 GLU A C 1
ATOM 534 O O . GLU A 1 72 ? 6.843 1.619 8.999 1.00 95.12 72 GLU A O 1
ATOM 539 N N . ILE A 1 73 ? 4.681 1.023 9.136 1.00 95.25 73 ILE A N 1
ATOM 540 C CA . ILE A 1 73 ? 4.131 2.369 9.247 1.00 95.25 73 ILE A CA 1
ATOM 541 C C . ILE A 1 73 ? 3.080 2.386 10.349 1.00 95.25 73 ILE A C 1
ATOM 543 O O . ILE A 1 73 ? 2.443 1.373 10.636 1.00 95.25 73 ILE A O 1
ATOM 547 N N . GLU A 1 74 ? 2.864 3.557 10.927 1.00 94.31 74 GLU A N 1
ATOM 548 C CA . GLU A 1 74 ? 1.732 3.799 11.808 1.00 94.31 74 GLU A CA 1
ATOM 549 C C . GLU A 1 74 ? 0.653 4.536 11.015 1.00 94.31 74 GLU A C 1
ATOM 551 O O . GLU A 1 74 ? 0.908 5.588 10.425 1.00 94.31 74 GLU A O 1
ATOM 556 N N . LEU A 1 75 ? -0.546 3.962 10.958 1.00 93.88 75 LEU A N 1
ATOM 557 C CA . LEU A 1 75 ? -1.699 4.569 10.307 1.00 93.88 75 LEU A CA 1
ATOM 558 C C . LEU A 1 75 ? -2.823 4.661 11.331 1.00 93.88 75 LEU A C 1
ATOM 560 O O . LEU A 1 75 ? -3.278 3.637 11.834 1.00 93.88 75 LEU A O 1
ATOM 564 N N . LEU A 1 76 ? -3.256 5.889 11.631 1.00 93.00 76 LEU A N 1
ATOM 565 C CA . LEU A 1 76 ? -4.355 6.164 12.566 1.00 93.00 76 LEU A CA 1
ATOM 566 C C . LEU A 1 76 ? -4.134 5.533 13.958 1.00 93.00 76 LEU A C 1
ATOM 568 O O . LEU A 1 76 ? -5.065 5.027 14.570 1.00 93.00 76 LEU A O 1
ATOM 572 N N . GLY A 1 77 ? -2.890 5.534 14.448 1.00 92.31 77 GLY A N 1
ATOM 573 C CA . GLY A 1 77 ? -2.536 4.965 15.756 1.00 92.31 77 GLY A CA 1
ATOM 574 C C . GLY A 1 77 ? -2.340 3.445 15.769 1.00 92.31 77 GLY A C 1
ATOM 575 O O . GLY A 1 77 ? -2.145 2.860 16.833 1.00 92.31 77 GLY A O 1
ATOM 576 N N . HIS A 1 78 ? -2.396 2.787 14.607 1.00 95.00 78 HIS A N 1
ATOM 577 C CA . HIS A 1 78 ? -2.254 1.339 14.490 1.00 95.00 78 HIS A CA 1
ATOM 578 C C . HIS A 1 78 ? -1.039 0.944 13.651 1.00 95.00 78 HIS A C 1
ATOM 580 O O . HIS A 1 78 ? -0.706 1.583 12.650 1.00 95.00 78 HIS A O 1
ATOM 586 N N . TYR A 1 79 ? -0.399 -0.159 14.044 1.00 96.38 79 TYR A N 1
ATOM 587 C CA . TYR A 1 79 ? 0.718 -0.740 13.307 1.00 96.38 79 TYR A CA 1
ATOM 588 C C . TYR A 1 79 ? 0.239 -1.389 12.011 1.00 96.38 79 TYR A C 1
ATOM 590 O O . TYR A 1 79 ? -0.616 -2.279 12.003 1.00 96.38 79 TYR A O 1
ATOM 598 N N . CYS A 1 80 ? 0.836 -0.957 10.909 1.00 97.19 80 CYS A N 1
ATOM 599 C CA . CYS A 1 80 ? 0.541 -1.447 9.579 1.00 97.19 80 CYS A CA 1
ATOM 600 C C . CYS A 1 80 ? 1.829 -1.728 8.807 1.00 97.19 80 CYS A C 1
ATOM 602 O O . CYS A 1 80 ? 2.909 -1.220 9.099 1.00 97.19 80 CYS A O 1
ATOM 604 N N . THR A 1 81 ? 1.693 -2.527 7.762 1.00 97.50 81 THR A N 1
ATOM 605 C CA . THR A 1 81 ? 2.764 -2.886 6.845 1.00 97.50 81 THR A CA 1
ATOM 606 C C . THR A 1 81 ? 2.443 -2.319 5.472 1.00 97.50 81 THR A C 1
ATOM 608 O O . THR A 1 81 ? 1.380 -2.589 4.906 1.00 97.50 81 THR A O 1
ATOM 611 N N . LEU A 1 82 ? 3.369 -1.526 4.937 1.00 97.31 82 LEU A N 1
ATOM 612 C CA . LEU A 1 82 ? 3.335 -0.969 3.593 1.00 97.31 82 LEU A CA 1
ATOM 613 C C . LEU A 1 82 ? 4.341 -1.708 2.712 1.00 97.31 82 LEU A C 1
ATOM 615 O O . LEU A 1 82 ? 5.549 -1.671 2.931 1.00 97.31 82 LEU A O 1
ATOM 619 N N . SER A 1 83 ? 3.823 -2.352 1.678 1.00 96.19 83 SER A N 1
ATOM 620 C CA . SER A 1 83 ? 4.556 -3.244 0.796 1.00 96.19 83 SER A CA 1
ATOM 621 C C . SER A 1 83 ? 4.539 -2.712 -0.634 1.00 96.19 83 SER A C 1
ATOM 623 O O . SER A 1 83 ? 3.477 -2.643 -1.254 1.00 96.19 83 SER A O 1
ATOM 625 N N . THR A 1 84 ? 5.705 -2.383 -1.188 1.00 96.06 84 THR A N 1
ATOM 626 C CA . THR A 1 84 ? 5.871 -1.834 -2.541 1.00 96.06 84 THR A CA 1
ATOM 627 C C . THR A 1 84 ? 6.668 -2.800 -3.410 1.00 96.06 84 THR A C 1
ATOM 629 O O . THR A 1 84 ? 7.756 -3.246 -3.047 1.00 96.06 84 THR A O 1
ATOM 632 N N . ARG A 1 85 ? 6.133 -3.139 -4.590 1.00 93.19 85 ARG A N 1
ATOM 633 C CA . ARG A 1 85 ? 6.787 -4.047 -5.548 1.00 93.19 85 ARG A CA 1
ATOM 634 C C . ARG A 1 85 ? 6.857 -3.405 -6.933 1.00 93.19 85 ARG A C 1
ATOM 636 O O . ARG A 1 85 ? 5.808 -2.980 -7.433 1.00 93.19 85 ARG A O 1
ATOM 643 N N . PRO A 1 86 ? 8.027 -3.368 -7.588 1.00 92.81 86 PRO A N 1
ATOM 644 C CA . PRO A 1 86 ? 8.096 -3.027 -8.995 1.00 92.81 86 PRO A CA 1
ATOM 645 C C . PRO A 1 86 ? 7.612 -4.185 -9.869 1.00 92.81 86 PRO A C 1
ATOM 647 O O . PRO A 1 86 ? 7.629 -5.356 -9.491 1.00 92.81 86 PRO A O 1
ATOM 650 N N . HIS A 1 87 ? 7.167 -3.836 -11.064 1.00 87.00 87 HIS A N 1
ATOM 6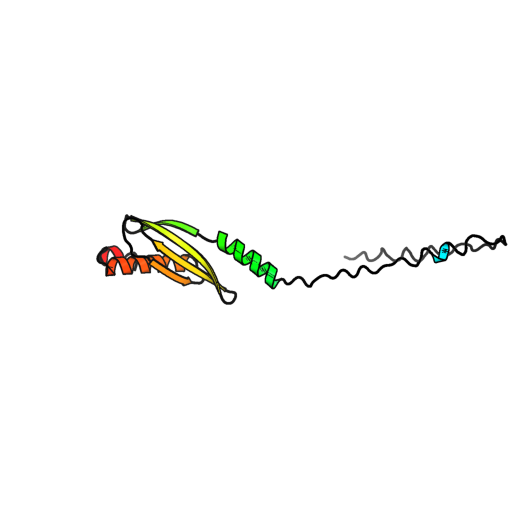51 C CA . HIS A 1 87 ? 6.717 -4.743 -12.100 1.00 87.00 87 HIS A CA 1
ATOM 652 C C . HIS A 1 87 ? 7.005 -4.097 -13.458 1.00 87.00 87 HIS A C 1
ATOM 654 O O . HIS A 1 87 ? 6.624 -2.955 -13.713 1.00 87.00 87 HIS A O 1
ATOM 660 N N . PHE A 1 88 ? 7.681 -4.833 -14.336 1.00 88.44 88 PHE A N 1
ATOM 661 C CA . PHE A 1 88 ? 7.945 -4.383 -15.698 1.00 88.44 88 PHE A CA 1
ATOM 662 C C . PHE A 1 88 ? 6.779 -4.719 -16.631 1.00 88.44 88 PHE A C 1
ATOM 664 O O . PHE A 1 88 ? 6.330 -5.864 -16.694 1.00 88.44 88 PHE A O 1
ATOM 671 N N . HIS A 1 89 ? 6.323 -3.728 -17.396 1.00 86.31 89 HIS A N 1
ATOM 672 C CA . HIS A 1 89 ? 5.322 -3.886 -18.447 1.00 86.31 89 HIS A CA 1
ATOM 673 C C . HIS A 1 89 ? 5.662 -3.005 -19.647 1.00 86.31 89 HIS A C 1
ATOM 675 O O . HIS A 1 89 ? 5.909 -1.813 -19.480 1.00 86.31 89 HIS A O 1
ATOM 681 N N . ARG A 1 90 ? 5.649 -3.573 -20.864 1.00 88.06 90 ARG A N 1
ATOM 682 C CA . ARG A 1 90 ? 5.922 -2.845 -22.125 1.00 88.06 90 ARG A CA 1
ATOM 683 C C . ARG A 1 90 ? 7.169 -1.951 -22.038 1.00 88.06 90 ARG A C 1
ATOM 685 O O . ARG A 1 90 ? 7.111 -0.773 -22.378 1.00 88.06 90 ARG A O 1
ATOM 692 N N . TRP A 1 91 ? 8.275 -2.508 -21.541 1.00 87.69 91 TRP A N 1
ATOM 693 C CA . TRP A 1 91 ? 9.555 -1.798 -21.379 1.00 87.69 91 TRP A CA 1
ATOM 694 C C . TRP A 1 91 ? 9.526 -0.599 -20.415 1.00 87.69 91 TRP A C 1
ATOM 696 O O . TRP A 1 91 ? 10.448 0.210 -20.407 1.00 87.69 91 TRP A O 1
ATOM 706 N N . LYS A 1 92 ? 8.493 -0.486 -19.574 1.00 88.25 92 LYS A N 1
ATOM 707 C CA . LYS A 1 92 ? 8.388 0.513 -18.506 1.00 88.25 92 LYS A CA 1
ATOM 708 C C . LYS A 1 92 ? 8.311 -0.175 -17.148 1.00 88.25 92 LYS A C 1
ATOM 710 O O . LYS A 1 92 ? 7.719 -1.248 -17.021 1.00 88.25 92 LYS A O 1
ATOM 715 N N . MET A 1 93 ? 8.905 0.453 -16.138 1.00 90.50 93 MET A N 1
ATOM 716 C CA . MET A 1 93 ? 8.758 0.034 -14.748 1.00 90.50 93 MET A CA 1
ATOM 717 C C . MET A 1 93 ? 7.522 0.707 -14.152 1.00 90.50 93 MET A C 1
ATOM 719 O O . MET A 1 93 ? 7.369 1.926 -14.220 1.00 90.50 93 MET A O 1
ATOM 723 N N . TYR A 1 94 ? 6.651 -0.107 -13.573 1.00 93.88 94 TYR A N 1
ATOM 724 C CA . TYR A 1 94 ? 5.527 0.330 -12.765 1.00 93.88 94 TYR A CA 1
ATOM 725 C C . TYR A 1 94 ? 5.677 -0.210 -11.351 1.00 93.88 94 TYR A C 1
ATOM 727 O O . TYR A 1 94 ? 6.336 -1.218 -11.113 1.00 93.88 94 TYR A O 1
ATOM 735 N N . HIS A 1 95 ? 5.005 0.434 -10.416 1.00 94.62 95 HIS A N 1
ATOM 736 C CA . HIS A 1 95 ? 4.983 0.089 -9.014 1.00 94.62 95 HIS A CA 1
ATOM 737 C C . HIS A 1 95 ? 3.552 -0.221 -8.604 1.00 94.62 95 HIS A C 1
ATOM 739 O O . HIS A 1 95 ? 2.576 0.391 -9.059 1.00 94.62 95 HIS A O 1
ATOM 745 N N . ARG A 1 96 ? 3.443 -1.218 -7.736 1.00 95.69 96 ARG A N 1
ATOM 746 C CA . ARG A 1 96 ? 2.237 -1.509 -6.977 1.00 95.69 96 ARG A CA 1
ATOM 747 C C . ARG A 1 96 ? 2.569 -1.426 -5.500 1.00 95.69 96 ARG A C 1
ATOM 749 O O . ARG A 1 96 ? 3.636 -1.889 -5.102 1.00 95.69 96 ARG A O 1
ATOM 756 N N . ALA A 1 97 ? 1.650 -0.882 -4.721 1.00 97.44 97 ALA A N 1
ATOM 757 C CA . ALA A 1 97 ? 1.761 -0.817 -3.276 1.00 97.44 97 ALA A CA 1
ATOM 758 C C . ALA A 1 97 ? 0.550 -1.481 -2.620 1.00 97.44 97 ALA A C 1
ATOM 760 O O . ALA A 1 97 ? -0.527 -1.605 -3.217 1.00 97.44 97 ALA A O 1
ATOM 761 N N . THR A 1 98 ? 0.744 -1.982 -1.410 1.00 98.00 98 THR A N 1
ATOM 762 C CA . THR A 1 98 ? -0.286 -2.626 -0.599 1.00 98.00 98 THR A CA 1
ATOM 763 C C . THR A 1 98 ? -0.083 -2.241 0.856 1.00 98.00 98 THR A C 1
ATOM 765 O O . THR A 1 98 ? 1.040 -2.309 1.340 1.00 98.00 98 THR A O 1
ATOM 768 N N . VAL A 1 99 ? -1.160 -1.851 1.532 1.00 98.00 99 VAL A N 1
ATOM 769 C CA . VAL A 1 99 ? -1.172 -1.556 2.969 1.00 98.00 99 VAL A CA 1
ATOM 770 C C . VAL A 1 99 ? -2.031 -2.599 3.663 1.00 98.00 99 VAL A C 1
ATOM 772 O O . VAL A 1 99 ? -3.147 -2.876 3.216 1.00 98.00 99 VAL A O 1
ATOM 775 N N . THR A 1 100 ? -1.522 -3.164 4.749 1.00 97.88 100 THR A N 1
ATOM 776 C CA . THR A 1 100 ? -2.230 -4.122 5.606 1.00 97.88 100 THR A CA 1
ATOM 777 C C . THR A 1 100 ? -1.991 -3.780 7.065 1.00 97.88 100 THR A C 1
ATOM 779 O O . THR A 1 100 ? -0.855 -3.505 7.427 1.00 97.88 100 THR A O 1
ATOM 782 N N . CYS A 1 101 ? -3.019 -3.842 7.907 1.00 96.88 101 CYS A N 1
ATOM 783 C CA . CYS A 1 101 ? -2.903 -3.550 9.338 1.00 96.88 101 CYS A CA 1
ATOM 784 C C . CYS A 1 101 ? -3.290 -4.789 10.160 1.00 96.88 101 CYS A C 1
ATOM 786 O O . CYS A 1 101 ? -4.463 -4.946 10.520 1.00 96.88 101 CYS A O 1
ATOM 788 N N . PRO A 1 102 ? -2.348 -5.724 10.389 1.00 95.69 102 PRO A N 1
ATOM 789 C CA . PRO A 1 102 ? -2.645 -6.981 11.064 1.00 95.69 102 PRO A CA 1
ATOM 790 C C . PRO A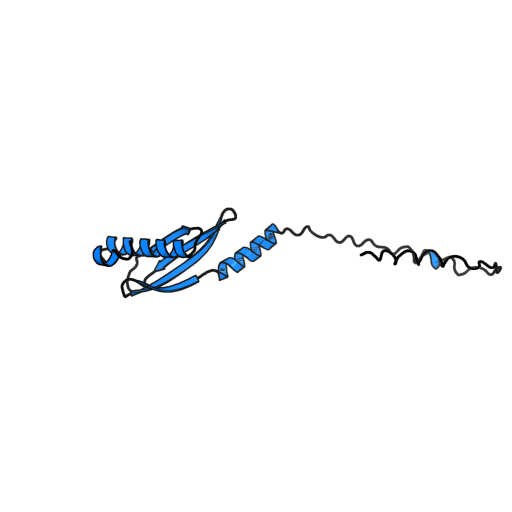 1 102 ? -3.122 -6.734 12.500 1.00 95.69 102 PRO A C 1
ATOM 792 O O . PRO A 1 102 ? -2.596 -5.884 13.209 1.00 95.69 102 PRO A O 1
ATOM 795 N N . GLY A 1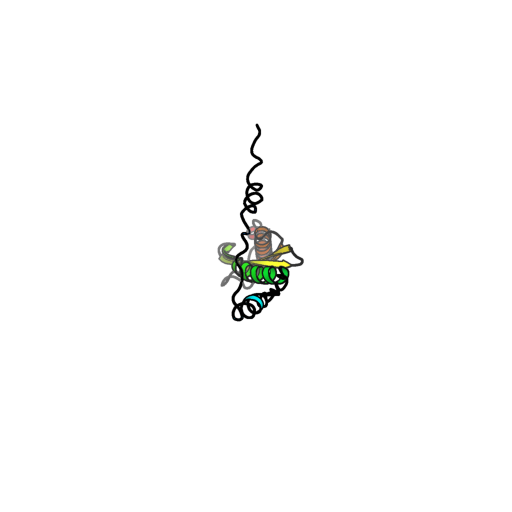 103 ? -4.141 -7.478 12.928 1.00 94.94 103 GLY A N 1
ATOM 796 C CA . GLY A 1 103 ? -4.724 -7.352 14.268 1.00 94.94 103 GLY A CA 1
ATOM 797 C C . GLY A 1 103 ? -5.707 -6.189 14.446 1.00 94.94 103 GLY A C 1
ATOM 798 O O . GLY A 1 103 ? -6.479 -6.221 15.397 1.00 94.94 103 GLY A O 1
ATOM 799 N N . TRP A 1 104 ? -5.739 -5.217 13.528 1.00 94.94 104 TRP A N 1
ATOM 800 C CA . TRP A 1 104 ? -6.691 -4.103 13.582 1.00 94.94 104 TRP A CA 1
ATOM 801 C C . TRP A 1 104 ? -7.856 -4.262 12.602 1.00 94.94 104 TRP A C 1
ATOM 803 O O . TRP A 1 104 ? -9.016 -4.194 12.999 1.00 94.94 104 TRP A O 1
ATOM 813 N N . THR A 1 105 ? -7.569 -4.509 11.322 1.00 95.62 105 THR A N 1
ATOM 814 C CA . THR A 1 105 ? -8.600 -4.621 10.282 1.00 95.62 105 THR A CA 1
ATOM 815 C C . THR A 1 105 ? -8.245 -5.679 9.241 1.00 95.62 105 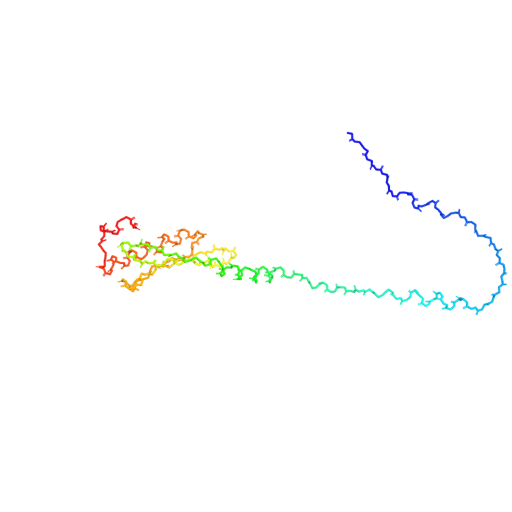THR A C 1
ATOM 817 O O . THR A 1 105 ? -7.077 -5.988 9.006 1.00 95.62 105 THR A O 1
ATOM 820 N N . THR A 1 106 ? -9.263 -6.232 8.584 1.00 96.00 106 THR A N 1
ATOM 821 C CA . THR A 1 106 ? -9.103 -7.105 7.411 1.00 96.00 106 THR A CA 1
ATOM 822 C C . THR A 1 106 ? -9.117 -6.324 6.095 1.00 96.00 106 THR A C 1
ATOM 824 O O . THR A 1 106 ? -8.886 -6.906 5.030 1.00 96.00 106 THR A O 1
ATOM 827 N N . ALA A 1 107 ? -9.370 -5.010 6.144 1.00 96.75 107 ALA A N 1
ATOM 828 C CA . ALA A 1 107 ? -9.277 -4.141 4.982 1.00 96.75 107 ALA A CA 1
ATOM 829 C C . ALA A 1 107 ? -7.840 -4.112 4.443 1.00 96.75 107 ALA A C 1
ATOM 831 O O . ALA A 1 107 ? -6.861 -4.247 5.177 1.00 96.75 107 ALA A O 1
ATOM 832 N N . VAL A 1 108 ? -7.717 -3.951 3.124 1.00 97.69 108 VAL A N 1
ATOM 833 C CA . VAL A 1 108 ? -6.420 -3.903 2.442 1.00 97.69 108 VAL A CA 1
ATOM 834 C C . VAL A 1 108 ? -6.427 -2.772 1.427 1.00 97.69 108 VAL A C 1
ATOM 836 O O . VAL A 1 108 ? -7.196 -2.812 0.456 1.00 97.69 108 VAL A O 1
ATOM 839 N N . GLY A 1 109 ? -5.532 -1.807 1.631 1.00 97.56 109 GLY A N 1
ATOM 840 C CA . GLY A 1 109 ? -5.260 -0.718 0.698 1.00 97.56 109 GLY A CA 1
ATOM 841 C C . GLY A 1 109 ? -4.394 -1.198 -0.460 1.00 97.56 109 GLY A C 1
ATOM 842 O O . GLY A 1 109 ? -3.444 -1.953 -0.249 1.00 97.56 109 GLY A O 1
ATOM 843 N N . ARG A 1 110 ? -4.714 -0.823 -1.699 1.00 98.00 110 ARG A N 1
ATOM 844 C CA . ARG A 1 110 ? -4.002 -1.267 -2.903 1.00 98.00 110 ARG A CA 1
ATOM 845 C C . ARG A 1 110 ? -3.918 -0.161 -3.944 1.00 98.00 110 ARG A C 1
ATOM 847 O O . ARG A 1 110 ? -4.911 0.459 -4.290 1.00 98.00 110 ARG A O 1
ATOM 854 N N . ALA A 1 111 ? -2.745 -0.036 -4.553 1.00 97.62 111 ALA A N 1
ATOM 855 C CA . ALA A 1 111 ? -2.518 0.832 -5.702 1.00 97.62 111 ALA A CA 1
ATOM 856 C C . ALA A 1 111 ? -1.615 0.138 -6.723 1.00 97.62 111 ALA A C 1
ATOM 858 O O . ALA A 1 111 ? -0.727 -0.637 -6.359 1.00 97.62 111 ALA A O 1
ATOM 859 N N . ARG A 1 112 ? -1.856 0.367 -8.018 1.00 95.88 112 ARG A N 1
ATOM 860 C CA . ARG A 1 112 ? -1.127 -0.275 -9.125 1.00 95.88 112 ARG A CA 1
ATOM 861 C C . ARG A 1 112 ? -1.004 0.681 -10.307 1.00 95.88 112 ARG A C 1
ATOM 863 O O . ARG A 1 112 ? -1.868 1.525 -10.498 1.00 95.88 112 ARG A O 1
ATOM 870 N N . GLY A 1 113 ? 0.024 0.487 -11.133 1.00 94.19 113 GLY A N 1
ATOM 871 C CA . GLY A 1 113 ? 0.170 1.212 -12.402 1.00 94.19 113 GLY A CA 1
ATOM 872 C C . GLY A 1 113 ? 0.850 2.577 -12.281 1.00 94.19 113 GLY A C 1
ATOM 873 O O . GLY A 1 113 ? 0.796 3.369 -13.216 1.00 94.19 113 GLY A O 1
ATOM 874 N N . PHE A 1 114 ? 1.527 2.847 -11.165 1.00 95.19 114 PHE A N 1
ATOM 875 C CA . PHE A 1 114 ? 2.256 4.097 -10.959 1.00 95.19 114 PHE A CA 1
ATOM 876 C C . PHE A 1 114 ? 3.700 3.957 -11.422 1.00 95.19 114 PHE A C 1
ATOM 878 O O . PHE A 1 114 ? 4.338 2.950 -11.151 1.00 95.19 114 PHE A O 1
ATOM 885 N N . THR A 1 115 ? 4.248 4.962 -12.094 1.00 93.00 115 THR A N 1
ATOM 886 C CA . THR A 1 115 ? 5.678 4.995 -12.449 1.00 93.00 115 THR A CA 1
ATOM 887 C C . THR A 1 115 ? 6.569 5.392 -11.272 1.00 93.00 115 THR A C 1
ATOM 889 O O . THR A 1 115 ? 7.761 5.117 -11.298 1.00 93.00 115 THR A O 1
ATOM 892 N N . SER A 1 116 ? 5.999 6.014 -10.236 1.00 93.25 116 SER A N 1
ATOM 893 C CA . SER A 1 116 ? 6.693 6.379 -8.999 1.00 93.25 116 SER A CA 1
ATOM 894 C C . SER A 1 116 ? 6.268 5.454 -7.851 1.00 93.25 116 SER A C 1
ATOM 896 O O . SER A 1 116 ? 5.060 5.277 -7.651 1.00 93.25 116 SER A O 1
ATOM 898 N N . PRO A 1 117 ? 7.214 4.899 -7.069 1.00 92.94 117 PRO A N 1
ATOM 899 C CA . PRO A 1 117 ? 6.894 4.095 -5.892 1.00 92.94 117 PRO A CA 1
ATOM 900 C C . PRO A 1 117 ? 6.161 4.913 -4.825 1.00 92.94 117 PRO A C 1
ATOM 902 O O . PRO A 1 117 ? 5.167 4.441 -4.291 1.00 92.94 117 PRO A O 1
ATOM 905 N N . VAL A 1 118 ? 6.567 6.165 -4.594 1.00 94.56 118 VAL A N 1
ATOM 906 C CA . VAL A 1 118 ? 5.945 7.054 -3.595 1.00 94.56 118 VAL A CA 1
ATOM 907 C C . VAL A 1 118 ? 4.482 7.340 -3.939 1.00 94.56 118 VAL A C 1
ATOM 909 O O . VAL A 1 118 ? 3.623 7.344 -3.061 1.00 94.56 118 VAL A O 1
ATOM 912 N N . ASN A 1 119 ? 4.170 7.525 -5.226 1.00 96.19 119 ASN A N 1
ATOM 913 C CA . ASN A 1 119 ? 2.781 7.710 -5.651 1.00 96.19 119 ASN A CA 1
ATOM 914 C C . ASN A 1 119 ? 1.967 6.430 -5.440 1.00 96.19 119 ASN A C 1
ATOM 916 O O . ASN A 1 119 ? 0.834 6.511 -4.981 1.00 96.19 119 ASN A O 1
ATOM 920 N N . ALA A 1 120 ? 2.539 5.254 -5.725 1.00 96.69 120 ALA A N 1
ATOM 921 C CA . ALA A 1 120 ? 1.871 3.990 -5.424 1.00 96.69 120 ALA A CA 1
ATOM 922 C C . ALA A 1 120 ? 1.579 3.869 -3.921 1.00 96.69 120 ALA A C 1
ATOM 924 O O . ALA A 1 120 ? 0.460 3.537 -3.546 1.00 96.69 120 ALA A O 1
ATOM 925 N N . GLU A 1 121 ? 2.564 4.162 -3.072 1.00 96.12 121 GLU A N 1
ATOM 926 C CA . GLU A 1 121 ? 2.441 4.116 -1.612 1.00 96.12 121 GLU A CA 1
ATOM 927 C C . GLU A 1 121 ? 1.332 5.044 -1.113 1.00 96.12 121 GLU A C 1
ATOM 929 O O . GLU A 1 121 ? 0.409 4.587 -0.441 1.00 96.12 121 GLU A O 1
ATOM 934 N N . ARG A 1 122 ? 1.357 6.317 -1.523 1.00 96.19 122 ARG A N 1
ATOM 935 C CA . ARG A 1 122 ? 0.343 7.306 -1.141 1.00 96.19 122 ARG A CA 1
ATOM 936 C C . ARG A 1 122 ? -1.064 6.880 -1.551 1.00 96.19 122 ARG A C 1
ATOM 938 O O . ARG A 1 122 ? -1.981 6.950 -0.739 1.00 96.19 122 ARG A O 1
ATOM 945 N N . GLU A 1 123 ? -1.247 6.426 -2.791 1.00 97.69 123 GLU A N 1
ATOM 946 C CA . GLU A 1 123 ? -2.570 6.004 -3.261 1.00 97.69 123 GLU A CA 1
ATOM 947 C C . GLU A 1 123 ? -3.037 4.704 -2.587 1.00 97.69 123 GLU A C 1
ATOM 949 O O . GLU A 1 123 ? -4.232 4.539 -2.359 1.00 97.69 123 GLU A O 1
ATOM 954 N N . ALA A 1 124 ? -2.128 3.800 -2.203 1.00 97.88 124 ALA A N 1
ATOM 955 C CA . ALA A 1 124 ? -2.490 2.609 -1.433 1.00 97.88 124 ALA A CA 1
ATOM 956 C C . ALA A 1 124 ? -2.923 2.966 -0.003 1.00 97.88 124 ALA A C 1
ATOM 958 O O . ALA A 1 124 ? -3.884 2.382 0.496 1.00 97.88 124 ALA A O 1
ATOM 959 N N . THR A 1 125 ? -2.258 3.934 0.634 1.00 96.81 125 THR A N 1
ATOM 960 C CA . THR A 1 125 ? -2.671 4.473 1.937 1.00 96.81 125 THR A CA 1
ATOM 961 C C . THR A 1 125 ? -4.028 5.158 1.836 1.00 96.81 125 THR A C 1
ATOM 963 O O . THR A 1 125 ? -4.915 4.870 2.634 1.00 96.81 125 THR A O 1
ATOM 966 N N . ARG A 1 126 ? -4.241 5.988 0.809 1.00 96.94 126 ARG A N 1
ATOM 967 C CA . ARG A 1 126 ? -5.534 6.635 0.561 1.00 96.94 126 ARG A CA 1
ATOM 968 C C . ARG A 1 126 ? -6.656 5.613 0.367 1.00 96.94 126 ARG A C 1
ATOM 970 O O . ARG A 1 126 ? -7.729 5.760 0.940 1.00 96.94 126 ARG A O 1
ATOM 977 N N . ASP A 1 127 ? -6.409 4.570 -0.421 1.00 97.88 127 ASP A N 1
ATOM 978 C CA . ASP A 1 127 ? -7.359 3.475 -0.641 1.00 97.88 127 ASP A CA 1
ATOM 979 C C . ASP A 1 127 ? -7.654 2.685 0.648 1.00 97.88 127 ASP A C 1
ATOM 981 O O . ASP A 1 127 ? -8.801 2.301 0.871 1.00 97.88 127 ASP A O 1
ATOM 985 N N . MET A 1 128 ? -6.664 2.488 1.530 1.00 97.44 128 MET A N 1
ATOM 986 C CA . MET A 1 128 ? -6.906 1.927 2.866 1.00 97.44 128 MET A CA 1
ATOM 987 C C . MET A 1 128 ? -7.842 2.826 3.675 1.00 97.44 128 MET A C 1
ATOM 989 O O . MET A 1 128 ? -8.857 2.348 4.171 1.00 97.44 128 MET A O 1
ATOM 993 N N . VAL A 1 129 ? -7.526 4.118 3.789 1.00 96.88 129 VAL A N 1
ATOM 994 C CA . VAL A 1 129 ? -8.309 5.057 4.604 1.00 96.88 129 VAL A CA 1
ATOM 995 C C . VAL A 1 129 ? -9.750 5.151 4.113 1.00 96.88 129 VAL A C 1
ATOM 997 O O . VAL A 1 129 ? -10.666 5.061 4.923 1.00 96.88 129 VAL A O 1
ATOM 1000 N N . LYS A 1 130 ? -9.975 5.218 2.794 1.00 97.06 130 LYS A N 1
ATOM 1001 C CA . LYS A 1 130 ? -11.332 5.174 2.223 1.00 97.06 130 LYS A CA 1
ATOM 1002 C C . LYS A 1 130 ? -12.113 3.950 2.692 1.00 97.06 130 LYS A C 1
ATOM 1004 O O . LYS A 1 130 ? -13.228 4.088 3.174 1.00 97.06 130 LYS A O 1
ATOM 1009 N N . LYS A 1 131 ? -11.503 2.765 2.625 1.00 97.56 131 LYS A N 1
ATOM 1010 C CA . LYS A 1 131 ? -12.136 1.518 3.078 1.00 97.56 131 LYS A CA 1
ATOM 1011 C C . LYS A 1 131 ? -12.398 1.500 4.577 1.00 97.56 131 LYS A C 1
ATOM 1013 O O . LYS A 1 131 ? -13.359 0.880 5.014 1.00 97.56 131 LYS A O 1
ATOM 1018 N N . LEU A 1 132 ? -11.541 2.125 5.379 1.00 96.38 132 LEU A N 1
ATOM 1019 C CA . LEU A 1 132 ? -11.756 2.225 6.821 1.00 96.38 132 LEU A CA 1
ATOM 1020 C C . LEU A 1 132 ? -12.975 3.098 7.140 1.00 96.38 132 LEU A C 1
ATOM 1022 O O . LEU A 1 132 ? -13.787 2.696 7.971 1.00 96.38 132 LEU A O 1
ATOM 1026 N N . VAL A 1 133 ? -13.137 4.219 6.430 1.00 96.44 133 VAL A N 1
ATOM 1027 C CA . VAL A 1 133 ? -14.327 5.079 6.529 1.00 96.44 133 VAL A CA 1
ATOM 1028 C C . VAL A 1 133 ? -15.579 4.339 6.060 1.00 96.44 133 VAL A C 1
ATOM 1030 O O . VAL A 1 133 ? -16.574 4.295 6.775 1.00 96.44 133 VAL A O 1
ATOM 1033 N N . GLU A 1 134 ? -15.519 3.680 4.900 1.00 95.81 134 GLU A N 1
ATOM 1034 C CA . GLU A 1 134 ? -16.634 2.887 4.356 1.00 95.81 134 GLU A CA 1
ATOM 1035 C C . GLU A 1 134 ? -17.074 1.755 5.301 1.00 95.81 134 GLU A C 1
ATOM 1037 O O . GLU A 1 134 ? -18.259 1.435 5.376 1.00 95.81 134 GLU A O 1
ATOM 1042 N N . ASN A 1 135 ? -16.136 1.171 6.052 1.00 94.44 135 ASN A N 1
ATOM 1043 C CA . ASN A 1 135 ? -16.411 0.124 7.037 1.00 94.44 135 ASN A CA 1
ATOM 1044 C C . ASN A 1 135 ? -16.804 0.667 8.424 1.00 94.44 135 ASN A C 1
ATOM 1046 O O . ASN A 1 135 ? -17.007 -0.127 9.342 1.00 94.44 135 ASN A O 1
ATOM 1050 N N . GLY A 1 136 ? -16.882 1.990 8.601 1.00 94.44 136 GLY A N 1
ATOM 1051 C CA . GLY A 1 136 ? -17.217 2.627 9.877 1.00 94.44 136 GLY A CA 1
ATOM 1052 C C . GLY A 1 136 ? -16.171 2.426 10.978 1.00 94.44 136 GLY A C 1
ATOM 1053 O O . GLY A 1 136 ? -16.501 2.535 12.155 1.00 94.44 136 GLY A O 1
ATOM 1054 N N . LEU A 1 137 ? -14.926 2.098 10.614 1.00 94.38 137 LEU A N 1
ATOM 1055 C CA . LEU A 1 137 ? -13.820 1.920 11.564 1.00 94.38 137 LEU A CA 1
ATOM 1056 C C . LEU A 1 137 ? -13.143 3.243 11.937 1.00 94.38 137 LEU A C 1
ATOM 1058 O O . LEU A 1 137 ? -12.448 3.300 12.945 1.00 94.38 137 LEU A O 1
ATOM 1062 N N . VAL A 1 138 ? -13.299 4.263 11.093 1.00 93.50 138 VAL A N 1
ATOM 1063 C CA . VAL A 1 138 ? -12.667 5.585 11.192 1.00 93.50 138 VAL A CA 1
ATOM 1064 C C . VAL A 1 138 ? -13.684 6.609 10.702 1.00 93.50 138 VAL A C 1
ATOM 1066 O O . VAL A 1 138 ? -14.393 6.333 9.730 1.00 93.50 138 VAL A O 1
ATOM 1069 N N . THR A 1 139 ? -13.782 7.772 11.343 1.00 93.75 139 THR A N 1
ATOM 1070 C CA . THR A 1 139 ? -14.713 8.818 10.887 1.00 93.75 139 THR A CA 1
ATOM 1071 C C . THR A 1 139 ? -14.133 9.640 9.732 1.00 93.75 139 THR A C 1
ATOM 1073 O O . THR A 1 139 ? -12.930 9.619 9.463 1.00 93.75 139 THR A O 1
ATOM 1076 N N . GLU A 1 140 ? -14.978 10.387 9.017 1.00 91.12 140 GLU A N 1
ATOM 1077 C CA . GLU A 1 140 ? -14.508 11.259 7.932 1.00 91.12 140 GLU A CA 1
ATOM 1078 C C . GLU A 1 140 ? -13.589 12.373 8.464 1.00 91.12 140 GLU A C 1
ATOM 1080 O O . GLU A 1 140 ? -12.602 12.736 7.821 1.00 91.12 140 GLU A O 1
ATOM 1085 N N . GLU A 1 141 ? -13.849 12.856 9.680 1.00 91.25 141 GLU A N 1
ATOM 1086 C CA . GLU A 1 141 ? -13.023 13.856 10.355 1.00 91.25 141 GLU A CA 1
ATOM 1087 C C . GLU A 1 141 ? -11.616 13.317 10.641 1.00 91.25 141 GLU A C 1
ATOM 1089 O O . GLU A 1 141 ? -10.626 13.984 10.330 1.00 91.25 141 GLU A O 1
ATOM 1094 N N . GLU A 1 142 ? -11.514 12.092 11.162 1.00 88.38 142 GLU A N 1
ATOM 1095 C CA . GLU A 1 142 ? -10.239 11.407 11.423 1.00 88.38 142 GLU A CA 1
ATOM 1096 C C . GLU A 1 142 ? -9.478 11.085 10.124 1.00 88.38 142 GLU A C 1
ATOM 1098 O O . GLU A 1 142 ? -8.245 11.137 10.074 1.00 88.38 142 GLU A O 1
ATOM 1103 N N . ALA A 1 143 ? -10.207 10.786 9.047 1.00 91.00 143 ALA A N 1
ATOM 1104 C CA . ALA A 1 143 ? -9.654 10.460 7.737 1.00 91.00 143 ALA A CA 1
ATOM 1105 C C . ALA A 1 143 ? -9.229 11.684 6.907 1.00 91.00 143 ALA A C 1
ATOM 1107 O O . ALA A 1 143 ? -8.446 11.532 5.968 1.00 91.00 143 ALA A O 1
ATOM 1108 N N . SER A 1 144 ? -9.715 12.883 7.240 1.00 88.88 144 SER A N 1
ATOM 1109 C CA . SER A 1 144 ? -9.555 14.104 6.435 1.00 88.88 144 SER A CA 1
ATOM 1110 C C . SER A 1 144 ? -8.103 14.450 6.083 1.00 88.88 144 SER A C 1
ATOM 1112 O O . SER A 1 144 ? -7.827 14.907 4.979 1.00 88.88 144 SER A O 1
ATOM 1114 N N . HIS A 1 145 ? -7.150 14.168 6.975 1.00 86.56 145 HIS A N 1
ATOM 1115 C CA . HIS A 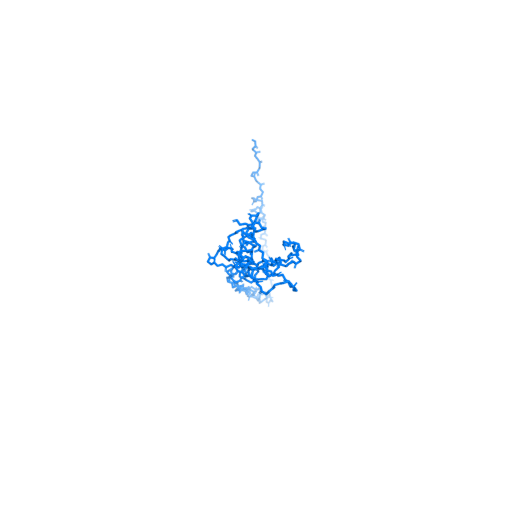1 145 ? -5.724 14.416 6.737 1.00 86.56 145 HIS A CA 1
ATOM 1116 C C . HIS A 1 145 ? -5.101 13.477 5.677 1.00 86.56 145 HIS A C 1
ATOM 1118 O O . HIS A 1 145 ? -3.996 13.718 5.191 1.00 86.56 145 HIS A O 1
ATOM 1124 N N . TRP A 1 146 ? -5.788 12.393 5.310 1.00 83.44 146 TRP A N 1
ATOM 1125 C CA . TRP A 1 146 ? -5.280 11.336 4.431 1.00 83.44 146 TRP A CA 1
ATOM 1126 C C . TRP A 1 146 ? -5.995 11.248 3.072 1.00 83.44 146 TRP A C 1
ATOM 1128 O O . TRP A 1 146 ? -5.535 10.506 2.194 1.00 83.44 146 TRP A O 1
ATOM 1138 N N . LEU A 1 147 ? -7.119 11.956 2.901 1.00 82.56 147 LEU A N 1
ATOM 1139 C CA . LEU A 1 147 ? -7.979 11.920 1.711 1.00 82.56 147 LEU A CA 1
ATOM 1140 C C . LEU A 1 147 ? -7.795 13.131 0.801 1.00 82.56 147 LEU A C 1
ATOM 1142 O O . LEU A 1 147 ? -7.994 12.906 -0.420 1.00 82.56 147 LEU A O 1
#

Organism: Cherax quadricarinatus (NCBI:txid27406)

InterPro domains:
  IPR024509 Anti-lipopolysaccharide factor/Scygonadin [PF11630] (53-147)
  IPR038539 Anti-lipopolysaccharide factor/Scygonadin superfamily [G3DSA:3.30.160.320] (46-147)

Radius of gyration: 38.17 Å; chains: 1; bounding box: 95×59×70 Å